Protein AF-A0A516GXJ5-F1 (afdb_monomer_lite)

Secondary structure (DSSP, 8-state):
----PPP---TT-HHHHHHHHHHHHHHHHTT---------------S--------HHHHHHHHHTT--HHHHHHHHTS-HHHHHHHHHH-HHHHHHHHHHHHHHHHHHHHHHHHHHHHHHHHHHHHTTTS-HHHHHHHHHHTTTHHHHHHHHHHHHHHHHHSPPPPPS--SSSSSS-------

Organism: NCBI:txid2594003

Radius of gyration: 33.9 Å; chains: 1; bounding box: 98×50×94 Å

Sequence (183 aa):
MENRHKPLLDENNPADAELIAARDAFNKAIGWQPPAQPVPQQAATGNRRHWKKVNWGRAAQLIAGGATVEATATTLGCEPERILRNLRRSAKFRHRIDREVERMKLSARLRFAALGEDTTRQLQRQAHTLDPRLLQWLGEKLNLNREFRATLGEQWAEAVRTPARPKPRQRLAQTGQNGTEQA

pLDDT: mean 72.2, std 18.38, range [37.56, 97.69]

Foldseek 3Di:
DDPPDDDPQDPPDPVSVVVVVVVVVVCVVVVHDDDPDPDQPPQDPDDPPPPPDFPLLQLLLCVLVPHDLVRSCSVRVHDSVVVVVCCVPPPPSVVSSVVSNVVVVVVVVVVLVVVLVVVVVVCVVCVVVDDPVVVVVVCVVSVVCVVCCVPVVVVVVVVVPDPDDDDPDPPPPPPPDDDDDDD

Structure (mmCIF, N/CA/C/O backbone):
data_AF-A0A516GXJ5-F1
#
_entry.id   AF-A0A516GXJ5-F1
#
loop_
_atom_site.group_PDB
_atom_site.id
_atom_site.type_symbol
_atom_site.label_atom_id
_atom_site.label_alt_id
_atom_site.label_comp_id
_atom_site.label_asym_id
_atom_site.label_entity_id
_atom_site.label_seq_id
_atom_site.pdbx_PDB_ins_code
_atom_site.Cartn_x
_atom_site.Cartn_y
_atom_site.Cartn_z
_atom_site.occupancy
_atom_site.B_iso_or_equiv
_atom_site.auth_seq_id
_atom_site.auth_comp_id
_atom_site.auth_asym_id
_atom_site.auth_atom_id
_atom_site.pdbx_PDB_model_num
ATOM 1 N N . MET A 1 1 ? -9.520 33.569 -13.493 1.00 39.28 1 MET A N 1
ATOM 2 C CA . MET A 1 1 ? -9.034 32.436 -12.677 1.00 39.28 1 MET A CA 1
ATOM 3 C C . MET A 1 1 ? -7.522 32.552 -12.603 1.00 39.28 1 MET A C 1
ATOM 5 O O . MET A 1 1 ? -6.834 32.129 -13.518 1.00 39.28 1 MET A O 1
ATOM 9 N N . GLU A 1 2 ? -7.029 33.254 -11.586 1.00 37.56 2 GLU A N 1
ATOM 10 C CA . GLU A 1 2 ? -5.604 33.546 -11.400 1.00 37.56 2 GLU A CA 1
ATOM 11 C C . GLU A 1 2 ? -4.907 32.364 -10.725 1.00 37.56 2 GLU A C 1
ATOM 13 O O . GLU A 1 2 ? -5.214 32.003 -9.586 1.00 37.56 2 GLU A O 1
ATOM 18 N N . ASN A 1 3 ? -3.973 31.751 -11.449 1.00 44.12 3 ASN A N 1
ATOM 19 C CA . ASN A 1 3 ? -3.071 30.739 -10.922 1.00 44.12 3 ASN A CA 1
ATOM 20 C C . ASN A 1 3 ? -2.115 31.398 -9.921 1.00 44.12 3 ASN A C 1
ATOM 22 O O . ASN A 1 3 ? -1.150 32.053 -10.308 1.00 44.12 3 ASN A O 1
ATOM 26 N N . ARG A 1 4 ? -2.367 31.210 -8.621 1.00 41.44 4 ARG A N 1
ATOM 27 C CA . ARG A 1 4 ? -1.394 31.540 -7.574 1.00 41.44 4 ARG A CA 1
ATOM 28 C C . ARG A 1 4 ? -0.222 30.564 -7.672 1.00 41.44 4 ARG A C 1
ATOM 30 O O . ARG A 1 4 ? -0.272 29.466 -7.117 1.00 41.44 4 ARG A O 1
ATOM 37 N N . HIS A 1 5 ? 0.823 30.963 -8.393 1.00 47.22 5 HIS A N 1
ATOM 38 C CA . HIS A 1 5 ? 2.138 30.341 -8.302 1.00 47.22 5 HIS A CA 1
ATOM 39 C C . HIS A 1 5 ? 2.574 30.348 -6.831 1.00 47.22 5 HIS A C 1
ATOM 41 O O . HIS A 1 5 ? 2.711 31.406 -6.221 1.00 47.22 5 HIS A O 1
ATOM 47 N N . LYS A 1 6 ? 2.761 29.163 -6.240 1.00 54.00 6 LYS A N 1
ATOM 48 C CA . LYS A 1 6 ? 3.497 29.046 -4.977 1.00 54.00 6 LYS A CA 1
ATOM 49 C C . LYS A 1 6 ? 4.926 29.539 -5.238 1.00 54.00 6 LYS A C 1
ATOM 51 O O . LYS A 1 6 ? 5.522 29.047 -6.199 1.00 54.00 6 LYS A O 1
ATOM 56 N N . PRO A 1 7 ? 5.470 30.470 -4.438 1.00 52.88 7 PRO A N 1
ATOM 57 C CA . PRO A 1 7 ? 6.862 30.864 -4.578 1.00 52.88 7 PRO A CA 1
ATOM 58 C C . PRO A 1 7 ? 7.738 29.640 -4.301 1.00 52.88 7 PRO A C 1
ATOM 60 O O . PRO A 1 7 ? 7.630 28.998 -3.253 1.00 52.88 7 PRO A O 1
ATOM 63 N N . LEU A 1 8 ? 8.537 29.269 -5.299 1.00 57.91 8 LEU A N 1
ATOM 64 C CA . LEU A 1 8 ? 9.616 28.306 -5.153 1.00 57.91 8 LEU A CA 1
ATOM 65 C C . LEU A 1 8 ? 10.685 29.024 -4.327 1.00 57.91 8 LEU A C 1
ATOM 67 O O . LEU A 1 8 ? 11.266 29.986 -4.817 1.00 57.91 8 LEU A O 1
ATOM 71 N N . LEU A 1 9 ? 10.838 28.626 -3.064 1.00 54.78 9 LEU A N 1
ATOM 72 C CA . LEU A 1 9 ? 11.815 29.215 -2.148 1.00 54.78 9 LEU A CA 1
ATOM 73 C C . LEU A 1 9 ? 13.205 29.096 -2.784 1.00 54.78 9 LEU A C 1
ATOM 75 O O . LEU A 1 9 ? 13.643 27.984 -3.085 1.00 54.78 9 LEU A O 1
ATOM 79 N N . ASP A 1 10 ? 13.845 30.234 -3.032 1.00 56.56 10 ASP A N 1
ATOM 80 C CA . ASP A 1 10 ? 15.200 30.301 -3.573 1.00 56.56 10 ASP A CA 1
ATOM 81 C C . ASP A 1 10 ? 16.171 30.275 -2.392 1.00 56.56 10 ASP A C 1
ATOM 83 O O . ASP A 1 10 ? 16.115 31.127 -1.506 1.00 56.56 10 ASP A O 1
ATOM 87 N N . GLU A 1 11 ? 17.063 29.287 -2.364 1.00 56.00 11 GLU A N 1
ATOM 88 C CA . GLU A 1 11 ? 18.032 29.094 -1.279 1.00 56.00 11 GLU A CA 1
ATOM 89 C C . GLU A 1 11 ? 19.027 30.265 -1.151 1.00 56.00 11 GLU A C 1
ATOM 91 O O . GLU A 1 11 ? 19.718 30.376 -0.139 1.00 56.00 11 GLU A O 1
ATOM 96 N N . ASN A 1 12 ? 19.078 31.167 -2.139 1.00 58.81 12 ASN A N 1
ATOM 97 C CA . ASN A 1 12 ? 19.948 32.345 -2.137 1.00 58.81 12 ASN A CA 1
ATOM 98 C C . ASN A 1 12 ? 19.272 33.626 -1.612 1.00 58.81 12 ASN A C 1
ATOM 100 O O . ASN A 1 12 ? 19.923 34.669 -1.531 1.00 58.81 12 ASN A O 1
ATOM 104 N N . ASN A 1 13 ? 17.983 33.579 -1.260 1.00 67.69 13 ASN A N 1
ATOM 105 C CA . ASN A 1 13 ? 17.242 34.731 -0.751 1.00 67.69 13 ASN A CA 1
ATOM 106 C C . ASN A 1 13 ? 17.276 34.772 0.794 1.00 67.69 13 ASN A C 1
ATOM 108 O O . ASN A 1 13 ? 16.789 33.842 1.444 1.00 67.69 13 ASN A O 1
ATOM 112 N N . PRO A 1 14 ? 17.793 35.845 1.427 1.00 65.12 14 PRO A N 1
ATOM 113 C CA . PRO A 1 14 ? 17.957 35.905 2.884 1.00 65.12 14 PRO A CA 1
ATOM 114 C C . PRO A 1 14 ? 16.638 35.826 3.671 1.00 65.12 14 PRO A C 1
ATOM 116 O O . PRO A 1 14 ? 16.638 35.338 4.798 1.00 65.12 14 PRO A O 1
ATOM 119 N N . ALA A 1 15 ? 15.508 36.242 3.086 1.00 64.69 15 ALA A N 1
ATOM 120 C CA . ALA A 1 15 ? 14.191 36.119 3.720 1.00 64.69 15 ALA A CA 1
ATOM 121 C C . ALA A 1 15 ? 13.673 34.664 3.756 1.00 64.69 15 ALA A C 1
ATOM 123 O O . ALA A 1 15 ? 12.966 34.273 4.685 1.00 64.69 15 ALA A O 1
ATOM 124 N N . ASP A 1 16 ? 14.061 33.843 2.775 1.00 60.25 16 ASP A N 1
ATOM 125 C CA . ASP A 1 16 ? 13.687 32.427 2.712 1.00 60.25 16 ASP A CA 1
ATOM 126 C C . ASP A 1 16 ? 14.573 31.578 3.640 1.00 60.25 16 ASP A C 1
ATOM 128 O O . ASP A 1 16 ? 14.120 30.567 4.180 1.00 60.25 16 ASP A O 1
ATOM 132 N N . ALA A 1 17 ? 15.801 32.031 3.918 1.00 68.06 17 ALA A N 1
ATOM 133 C CA . ALA A 1 17 ? 16.721 31.388 4.855 1.00 68.06 17 ALA A CA 1
ATOM 134 C C . ALA A 1 17 ? 16.184 31.365 6.298 1.00 68.06 17 ALA A C 1
ATOM 136 O O . ALA A 1 17 ? 16.292 30.340 6.976 1.00 68.06 17 ALA A O 1
ATOM 137 N N . GLU A 1 18 ? 15.547 32.446 6.761 1.00 73.62 18 GLU A N 1
ATOM 138 C CA . GLU A 1 18 ? 14.910 32.482 8.087 1.00 73.62 18 GLU A CA 1
ATOM 139 C C . GLU A 1 18 ? 13.706 31.535 8.173 1.00 73.62 18 GLU A C 1
ATOM 141 O O . GLU A 1 18 ? 13.529 30.835 9.173 1.00 73.62 18 GLU A O 1
ATOM 146 N N . LEU A 1 19 ? 12.907 31.445 7.106 1.00 72.31 19 LEU A N 1
ATOM 147 C CA . LEU A 1 19 ? 11.768 30.526 7.027 1.00 72.31 19 LEU A CA 1
ATOM 148 C C . LEU A 1 19 ? 12.214 29.058 6.998 1.00 72.31 19 LEU A C 1
ATOM 150 O O . LEU A 1 19 ? 11.592 28.208 7.641 1.00 72.31 19 LEU A O 1
ATOM 154 N N . ILE A 1 20 ? 13.306 28.754 6.292 1.00 73.62 20 ILE A N 1
ATOM 155 C CA . ILE A 1 20 ? 13.923 27.423 6.270 1.00 73.62 20 ILE A CA 1
ATOM 156 C C . ILE A 1 20 ? 14.481 27.080 7.658 1.00 73.62 20 ILE A C 1
ATOM 158 O O . ILE A 1 20 ? 14.190 26.003 8.178 1.00 73.62 20 ILE A O 1
ATOM 162 N N . ALA A 1 21 ? 15.183 28.011 8.310 1.00 78.56 21 ALA A N 1
ATOM 163 C CA . ALA A 1 21 ? 15.716 27.815 9.656 1.00 78.56 21 ALA A CA 1
ATOM 164 C C . ALA A 1 21 ? 14.607 27.600 10.702 1.00 78.56 21 ALA A C 1
ATOM 166 O O . ALA A 1 21 ? 14.714 26.703 11.541 1.00 78.56 21 ALA A O 1
ATOM 167 N N . ALA A 1 22 ? 13.511 28.364 10.632 1.00 74.88 22 ALA A N 1
ATOM 168 C CA . ALA A 1 22 ? 12.355 28.205 11.513 1.00 74.88 22 ALA A CA 1
ATOM 169 C C . ALA A 1 22 ? 11.659 26.848 11.311 1.00 74.88 22 ALA A C 1
ATOM 171 O O . ALA A 1 22 ? 11.312 26.170 12.283 1.00 74.88 22 ALA A O 1
ATOM 172 N N . ARG A 1 23 ? 11.507 26.413 10.053 1.00 75.75 23 ARG A N 1
ATOM 173 C CA . ARG A 1 23 ? 10.982 25.085 9.707 1.00 75.75 23 ARG A CA 1
ATOM 174 C C . ARG A 1 23 ? 11.867 23.975 10.270 1.00 75.75 23 ARG A C 1
ATOM 176 O O . ARG A 1 23 ? 11.357 23.011 10.838 1.00 75.75 23 ARG A O 1
ATOM 183 N N . ASP A 1 24 ? 13.179 24.105 10.133 1.00 78.75 24 ASP A N 1
ATOM 184 C CA . ASP A 1 24 ? 14.126 23.078 10.557 1.00 78.75 24 ASP A CA 1
ATOM 185 C C . ASP A 1 24 ? 14.246 23.014 12.092 1.00 78.75 24 ASP A C 1
ATOM 187 O O . ASP A 1 24 ? 14.321 21.922 12.662 1.00 78.75 24 ASP A O 1
ATOM 191 N N . ALA A 1 25 ? 14.149 24.155 12.784 1.00 79.50 25 ALA A N 1
ATOM 192 C CA . ALA A 1 25 ? 14.045 24.218 14.242 1.00 79.50 25 ALA A CA 1
ATOM 193 C C . ALA A 1 25 ? 12.759 23.552 14.758 1.00 79.50 25 ALA A C 1
ATOM 195 O O . ALA A 1 25 ? 12.808 22.764 15.707 1.00 79.50 25 ALA A O 1
ATOM 196 N N . PHE A 1 26 ? 11.622 23.811 14.104 1.00 75.44 26 PHE A N 1
ATOM 197 C CA . PHE A 1 26 ? 10.350 23.161 14.418 1.00 75.44 26 PHE A CA 1
ATOM 198 C C . PHE A 1 26 ? 10.431 21.643 14.215 1.00 75.44 26 PHE A C 1
ATOM 200 O O . PHE A 1 26 ? 10.099 20.888 15.127 1.00 75.44 26 PHE A O 1
ATOM 207 N N . ASN A 1 27 ? 10.957 21.192 13.072 1.00 79.69 27 ASN A N 1
ATOM 208 C CA . ASN A 1 27 ? 11.157 19.772 12.764 1.00 79.69 27 ASN A CA 1
ATOM 209 C C . ASN A 1 27 ? 12.038 19.071 13.811 1.00 79.69 27 ASN A C 1
ATOM 211 O O . ASN A 1 27 ? 11.722 17.965 14.254 1.00 79.69 27 ASN A O 1
ATOM 215 N N . LYS A 1 28 ? 13.107 19.741 14.261 1.00 79.69 28 LYS A N 1
ATOM 216 C CA . LYS A 1 28 ? 13.990 19.247 15.323 1.00 79.69 28 LYS A CA 1
ATOM 217 C C . LYS A 1 28 ? 13.272 19.135 16.672 1.00 79.69 28 LYS A C 1
ATOM 219 O O . LYS A 1 28 ? 13.476 18.146 17.371 1.00 79.69 28 LYS A O 1
ATOM 224 N N . ALA A 1 29 ? 12.424 20.101 17.027 1.00 74.88 29 ALA A N 1
ATOM 225 C CA . ALA A 1 29 ? 11.680 20.097 18.289 1.00 74.88 29 ALA A CA 1
ATOM 226 C C . ALA A 1 29 ? 10.668 18.942 18.385 1.00 74.88 29 ALA A C 1
ATOM 228 O O . ALA A 1 29 ? 10.470 18.386 19.462 1.00 74.88 29 ALA A O 1
ATOM 229 N N . ILE A 1 30 ? 10.063 18.549 17.261 1.00 78.75 30 ILE A N 1
ATOM 230 C CA . ILE A 1 30 ? 9.087 17.449 17.207 1.00 78.75 30 ILE A CA 1
ATOM 231 C C . ILE A 1 30 ? 9.718 16.083 16.886 1.00 78.75 30 ILE A C 1
ATOM 233 O O . ILE A 1 30 ? 8.996 15.106 16.697 1.00 78.75 30 ILE A O 1
ATOM 237 N N . GLY A 1 31 ? 11.052 16.001 16.790 1.00 78.38 31 GLY A N 1
ATOM 238 C CA . GLY A 1 31 ? 11.764 14.766 16.440 1.00 78.38 31 GLY A CA 1
ATOM 239 C C . GLY A 1 31 ? 11.433 14.235 15.039 1.00 78.38 31 GLY A C 1
ATOM 240 O O . GLY A 1 31 ? 11.623 13.051 14.763 1.00 78.38 31 GLY A O 1
ATOM 241 N N . TRP A 1 32 ? 10.912 15.090 14.156 1.00 72.50 32 TRP A N 1
ATOM 242 C CA . TRP A 1 32 ? 10.539 14.711 12.802 1.00 72.50 32 TRP A CA 1
ATOM 243 C C . TRP A 1 32 ? 11.763 14.809 11.899 1.00 72.50 32 TRP A C 1
ATOM 245 O O . TRP A 1 32 ? 12.323 15.885 11.688 1.00 72.50 32 TRP A O 1
ATOM 255 N N . GLN A 1 33 ? 12.173 13.669 11.352 1.00 72.94 33 GLN A N 1
ATOM 256 C CA . GLN A 1 33 ? 13.203 13.603 10.327 1.00 72.94 33 GLN A CA 1
ATOM 257 C C . GLN A 1 33 ? 12.519 13.352 8.979 1.00 72.94 33 GLN A C 1
ATOM 259 O O . GLN A 1 33 ? 11.746 12.392 8.870 1.00 72.94 33 GLN A O 1
ATOM 264 N N . PRO A 1 34 ? 12.764 14.187 7.951 1.00 68.38 34 PRO A N 1
ATOM 265 C CA . PRO A 1 34 ? 12.236 13.915 6.627 1.00 68.38 34 PRO A CA 1
ATOM 266 C C . PRO A 1 34 ? 12.761 12.550 6.159 1.00 68.38 34 PRO A C 1
ATOM 268 O O . PRO A 1 34 ? 13.934 12.235 6.389 1.00 68.38 34 PRO A O 1
ATOM 271 N N . PRO A 1 35 ? 11.923 11.718 5.515 1.00 66.44 35 PRO A N 1
ATOM 272 C CA . PRO A 1 35 ? 12.397 10.471 4.936 1.00 66.44 35 PRO A CA 1
ATOM 273 C C . PRO A 1 35 ? 13.540 10.803 3.978 1.00 66.44 35 PRO A C 1
ATOM 275 O O . PRO A 1 35 ? 13.400 11.705 3.150 1.00 66.44 35 PRO A O 1
ATOM 278 N N . ALA A 1 36 ? 14.670 10.105 4.118 1.00 61.69 36 ALA A N 1
ATOM 279 C CA . ALA A 1 36 ? 15.823 10.299 3.251 1.00 61.69 36 ALA A CA 1
ATOM 280 C C . ALA A 1 36 ? 15.353 10.259 1.791 1.00 61.69 36 ALA A C 1
ATOM 282 O O . ALA A 1 36 ? 14.855 9.232 1.320 1.00 61.69 36 ALA A O 1
ATOM 283 N N . GLN A 1 37 ? 15.463 11.396 1.098 1.00 56.72 37 GLN A N 1
ATOM 284 C CA . GLN A 1 37 ? 15.237 11.457 -0.340 1.00 56.72 37 GLN A CA 1
ATOM 285 C C . GLN A 1 37 ? 16.172 10.413 -0.964 1.00 56.72 37 GLN A C 1
ATOM 287 O O . GLN A 1 37 ? 17.361 10.406 -0.625 1.00 56.72 37 GLN A O 1
ATOM 292 N N . PRO A 1 38 ? 15.682 9.490 -1.810 1.00 55.06 38 PRO A N 1
ATOM 293 C CA . PRO A 1 38 ? 16.561 8.537 -2.462 1.00 55.06 38 PRO A CA 1
ATOM 294 C C . PRO A 1 38 ? 17.537 9.336 -3.323 1.00 55.06 38 PRO A C 1
ATOM 296 O O . PRO A 1 38 ? 17.154 9.898 -4.347 1.00 55.06 38 PRO A O 1
ATOM 299 N 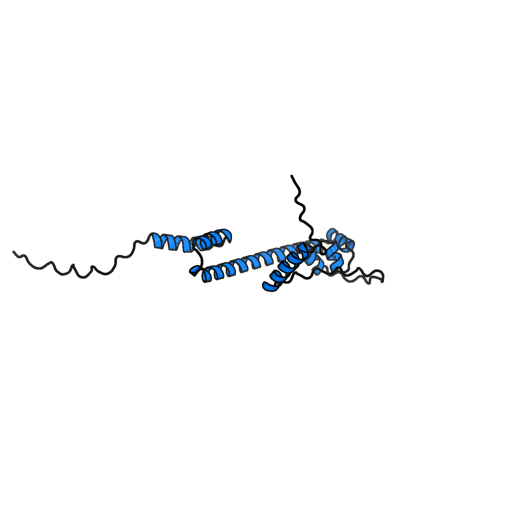N . VAL A 1 39 ? 18.793 9.421 -2.879 1.00 62.72 39 VAL A N 1
ATOM 300 C CA . VAL A 1 39 ? 19.875 10.025 -3.658 1.00 62.72 39 VAL A CA 1
ATOM 301 C C . VAL A 1 39 ? 19.882 9.304 -5.007 1.00 62.72 39 VAL A C 1
ATOM 303 O O . VAL A 1 39 ? 19.971 8.069 -5.010 1.00 62.72 39 VAL A O 1
ATOM 306 N N . PRO A 1 40 ? 19.742 10.005 -6.146 1.00 51.44 40 PRO A N 1
ATOM 307 C CA . PRO A 1 40 ? 19.809 9.356 -7.442 1.00 51.44 40 PRO A CA 1
ATOM 308 C C . PRO A 1 40 ? 21.212 8.766 -7.593 1.00 51.44 40 PRO A C 1
ATOM 310 O O . PRO A 1 40 ? 22.186 9.479 -7.828 1.00 51.44 40 PRO A O 1
ATOM 313 N N . GLN A 1 41 ? 21.331 7.451 -7.398 1.00 57.44 41 GLN A N 1
ATOM 314 C CA . GLN A 1 41 ? 22.558 6.723 -7.686 1.00 57.44 41 GLN A CA 1
ATOM 315 C C . GLN A 1 41 ? 22.848 6.917 -9.172 1.00 57.44 41 GLN A C 1
ATOM 317 O O . GLN A 1 41 ? 22.077 6.469 -10.022 1.00 57.44 41 GLN A O 1
ATOM 322 N N . GLN A 1 42 ? 23.933 7.637 -9.466 1.00 48.41 42 GLN A N 1
ATOM 323 C CA . GLN A 1 42 ? 24.404 7.874 -10.824 1.00 48.41 42 GLN A CA 1
ATOM 324 C C . GLN A 1 42 ? 24.452 6.543 -11.577 1.00 48.41 42 GLN A C 1
ATOM 326 O O . GLN A 1 42 ? 25.045 5.563 -11.116 1.00 48.41 42 GLN A O 1
ATOM 331 N N . ALA A 1 43 ? 23.774 6.498 -12.723 1.00 47.41 43 ALA A N 1
ATOM 332 C CA . ALA A 1 43 ? 23.738 5.321 -13.570 1.00 47.41 43 ALA A CA 1
ATOM 333 C C . ALA A 1 43 ? 25.165 5.001 -14.029 1.00 47.41 43 ALA A C 1
ATOM 335 O O . ALA A 1 43 ? 25.750 5.749 -14.807 1.00 47.41 43 ALA A O 1
ATOM 336 N N . ALA A 1 44 ? 25.720 3.891 -13.537 1.00 49.28 44 ALA A N 1
ATOM 337 C CA . ALA A 1 44 ? 27.024 3.400 -13.956 1.00 49.28 44 ALA A CA 1
ATOM 338 C C . ALA A 1 44 ? 27.019 3.160 -15.476 1.00 49.28 44 ALA A C 1
ATOM 340 O O . ALA A 1 44 ? 26.409 2.211 -15.985 1.00 49.28 44 ALA A O 1
ATOM 341 N N . THR A 1 45 ? 27.680 4.056 -16.201 1.00 50.69 45 THR A N 1
ATOM 342 C CA . THR A 1 45 ? 27.980 3.933 -17.619 1.00 50.69 45 THR A CA 1
ATOM 343 C C . THR A 1 45 ? 29.111 2.924 -17.793 1.00 50.69 45 THR A C 1
ATOM 345 O O . THR A 1 45 ? 30.187 3.057 -17.227 1.00 50.69 45 THR A O 1
ATOM 348 N N . GLY A 1 46 ? 28.847 1.885 -18.587 1.00 53.66 46 GLY A N 1
ATOM 349 C CA . GLY A 1 46 ? 29.886 1.032 -19.159 1.00 53.66 46 GLY A CA 1
ATOM 350 C C . GLY A 1 46 ? 30.502 -0.011 -18.226 1.00 53.66 46 GLY A C 1
ATOM 351 O O . GLY A 1 46 ? 31.640 0.125 -17.807 1.00 53.66 46 GLY A O 1
ATOM 352 N N . ASN A 1 47 ? 29.822 -1.139 -18.022 1.00 45.41 47 ASN A N 1
ATOM 353 C CA . ASN A 1 47 ? 30.503 -2.436 -18.066 1.00 45.41 47 ASN A CA 1
ATOM 354 C C . ASN A 1 47 ? 29.479 -3.551 -18.301 1.00 45.41 47 ASN A C 1
ATOM 356 O O . ASN A 1 47 ? 28.327 -3.423 -17.880 1.00 45.41 47 ASN A O 1
ATOM 360 N N . ARG A 1 48 ? 29.874 -4.610 -19.017 1.00 49.81 48 ARG A N 1
ATOM 361 C CA . ARG A 1 48 ? 29.015 -5.722 -19.464 1.00 49.81 48 ARG A CA 1
ATOM 362 C C . ARG A 1 48 ? 28.052 -6.140 -18.352 1.00 49.81 48 ARG A C 1
ATOM 364 O O . ARG A 1 48 ? 28.456 -6.737 -17.356 1.00 49.81 48 ARG A O 1
ATOM 371 N N . ARG A 1 49 ? 26.769 -5.798 -18.521 1.00 55.72 49 ARG A N 1
ATOM 372 C CA . ARG A 1 49 ? 25.704 -6.129 -17.573 1.00 55.72 49 ARG A CA 1
ATOM 373 C C . ARG A 1 49 ? 25.561 -7.650 -17.552 1.00 55.72 49 ARG A C 1
ATOM 375 O O . ARG A 1 49 ? 24.765 -8.195 -18.309 1.00 55.72 49 ARG A O 1
ATOM 382 N N . HIS A 1 50 ? 26.274 -8.340 -16.661 1.00 52.16 50 HIS A N 1
ATOM 383 C CA . HIS A 1 50 ? 25.741 -9.577 -16.099 1.00 52.16 50 HIS A CA 1
ATOM 384 C C . HIS A 1 50 ? 24.325 -9.223 -15.663 1.00 52.16 50 HIS A C 1
ATOM 386 O O . HIS A 1 50 ? 24.157 -8.368 -14.790 1.0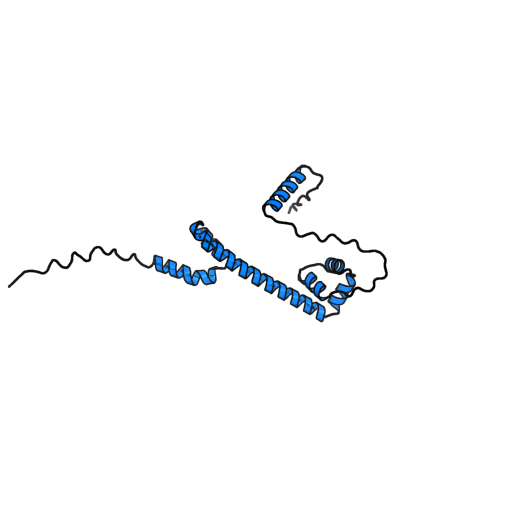0 52.16 50 HIS A O 1
ATOM 392 N N . TRP A 1 51 ? 23.314 -9.748 -16.360 1.00 56.78 51 TRP A N 1
ATOM 393 C CA . TRP A 1 51 ? 21.929 -9.375 -16.120 1.00 56.78 51 TRP A CA 1
ATOM 394 C C . TRP A 1 51 ? 21.597 -9.703 -14.669 1.00 56.78 51 TRP A C 1
ATOM 396 O O . TRP A 1 51 ? 21.250 -10.841 -14.352 1.00 56.78 51 TRP A O 1
ATOM 406 N N . LYS A 1 52 ? 21.702 -8.709 -13.776 1.00 68.94 52 LYS A N 1
ATOM 407 C CA . LYS A 1 52 ? 21.296 -8.870 -12.385 1.00 68.94 52 LYS A CA 1
ATOM 408 C C . LYS A 1 52 ? 19.863 -9.386 -12.409 1.00 68.94 52 LYS A C 1
ATOM 410 O O . LYS A 1 52 ? 19.000 -8.891 -13.154 1.00 68.94 52 LYS A O 1
ATOM 415 N N . LYS A 1 53 ? 19.640 -10.466 -11.663 1.00 84.31 53 LYS A N 1
ATOM 416 C CA . LYS A 1 53 ? 18.327 -11.086 -11.534 1.00 84.31 53 LYS A CA 1
ATOM 417 C C . LYS A 1 53 ? 17.415 -10.052 -10.883 1.00 84.31 53 LYS A C 1
ATOM 419 O O . LYS A 1 53 ? 17.618 -9.684 -9.731 1.00 84.31 53 LYS A O 1
ATOM 424 N N . VAL A 1 54 ? 16.438 -9.557 -11.637 1.00 90.06 54 VAL A N 1
ATOM 425 C CA . VAL A 1 54 ? 15.493 -8.558 -11.130 1.00 90.06 54 VAL A CA 1
ATOM 426 C C . VAL A 1 54 ? 14.645 -9.207 -10.044 1.00 90.06 54 VAL A C 1
ATOM 428 O O . VAL A 1 54 ? 14.024 -10.251 -10.269 1.00 90.06 54 VAL A O 1
ATOM 431 N N . ASN A 1 55 ? 14.602 -8.588 -8.865 1.00 94.00 55 ASN A N 1
ATOM 432 C CA . ASN A 1 55 ? 13.704 -9.017 -7.804 1.00 94.00 55 ASN A CA 1
ATOM 433 C C . ASN A 1 55 ? 12.279 -8.531 -8.108 1.00 94.00 55 ASN A C 1
ATOM 435 O O . ASN A 1 55 ? 11.854 -7.456 -7.689 1.00 94.00 55 ASN A O 1
ATOM 439 N N . TRP A 1 56 ? 11.521 -9.358 -8.826 1.00 94.25 56 TRP A N 1
ATOM 440 C CA . TRP A 1 56 ? 10.129 -9.072 -9.183 1.00 94.25 56 TRP A CA 1
ATOM 441 C C . TRP A 1 56 ? 9.175 -9.014 -7.983 1.00 94.25 56 TRP A C 1
ATOM 443 O O . TRP A 1 56 ? 8.057 -8.533 -8.123 1.00 94.25 56 TRP A O 1
ATOM 453 N N . GLY A 1 57 ? 9.565 -9.528 -6.812 1.00 94.94 57 GLY A N 1
ATOM 454 C CA . GLY A 1 57 ? 8.807 -9.316 -5.577 1.00 94.94 57 GLY A CA 1
ATOM 455 C C . GLY A 1 57 ? 8.911 -7.862 -5.127 1.00 94.94 57 GLY A C 1
ATOM 456 O O . GLY A 1 57 ? 7.900 -7.193 -4.933 1.00 94.94 57 GLY A O 1
ATOM 457 N N . ARG A 1 58 ? 10.143 -7.348 -5.070 1.00 96.44 58 ARG A N 1
ATOM 458 C CA . ARG A 1 58 ? 10.408 -5.954 -4.709 1.00 96.44 58 ARG A CA 1
ATOM 459 C C . ARG A 1 58 ? 9.851 -4.964 -5.734 1.00 96.44 58 ARG A C 1
ATOM 461 O O . ARG A 1 58 ? 9.287 -3.953 -5.338 1.00 96.44 58 ARG A O 1
ATOM 468 N N . ALA A 1 59 ? 9.942 -5.280 -7.026 1.00 96.50 59 ALA A N 1
ATOM 469 C CA . ALA A 1 59 ? 9.336 -4.468 -8.084 1.00 96.50 59 ALA A CA 1
ATOM 470 C C . ALA A 1 59 ? 7.823 -4.289 -7.880 1.00 96.50 59 ALA A C 1
ATOM 472 O O . ALA A 1 59 ? 7.316 -3.177 -7.964 1.00 96.50 59 ALA A O 1
ATOM 473 N N . ALA A 1 60 ? 7.113 -5.380 -7.564 1.00 96.94 60 ALA A N 1
ATOM 474 C CA . ALA A 1 60 ? 5.673 -5.332 -7.333 1.00 96.94 60 ALA A CA 1
ATOM 475 C C . ALA A 1 60 ? 5.315 -4.489 -6.101 1.00 96.94 60 ALA A C 1
ATOM 477 O O . ALA A 1 60 ? 4.365 -3.720 -6.160 1.00 96.94 60 ALA A O 1
ATOM 478 N N . GLN A 1 61 ? 6.100 -4.585 -5.022 1.00 96.81 61 GLN A N 1
ATOM 479 C CA . GLN A 1 61 ? 5.922 -3.756 -3.824 1.00 96.81 61 GLN A CA 1
ATOM 480 C C . GLN A 1 61 ? 6.065 -2.261 -4.121 1.00 96.81 61 GLN A C 1
ATOM 482 O O . GLN A 1 61 ? 5.261 -1.469 -3.644 1.00 96.81 61 GLN A O 1
ATOM 487 N N . LEU A 1 62 ? 7.088 -1.875 -4.890 1.00 96.44 62 LEU A N 1
ATOM 488 C CA . LEU A 1 62 ? 7.340 -0.474 -5.235 1.00 96.44 62 LEU A CA 1
ATOM 489 C C . LEU A 1 62 ? 6.207 0.094 -6.096 1.00 96.44 62 LEU A C 1
ATOM 491 O O . LEU A 1 62 ? 5.676 1.155 -5.783 1.00 96.44 62 LEU A O 1
ATOM 495 N N . ILE A 1 63 ? 5.784 -0.653 -7.119 1.00 96.12 63 ILE A N 1
ATOM 496 C CA . ILE A 1 63 ? 4.688 -0.244 -8.006 1.00 96.12 63 ILE A CA 1
ATOM 497 C C . ILE A 1 63 ? 3.356 -0.187 -7.245 1.00 96.12 63 ILE A C 1
ATOM 499 O O . ILE A 1 63 ? 2.621 0.786 -7.377 1.00 96.12 63 ILE A O 1
ATOM 503 N N . ALA A 1 64 ? 3.055 -1.181 -6.403 1.00 96.19 64 ALA A N 1
ATOM 504 C CA . ALA A 1 64 ? 1.855 -1.175 -5.560 1.00 96.19 64 ALA A CA 1
ATOM 505 C C . ALA A 1 64 ? 1.834 0.004 -4.572 1.00 96.19 64 ALA A C 1
ATOM 507 O O . ALA A 1 64 ? 0.765 0.513 -4.246 1.00 96.19 64 ALA A O 1
ATOM 508 N N . GLY A 1 65 ? 3.011 0.457 -4.129 1.00 93.25 65 GLY A N 1
ATOM 509 C CA . GLY A 1 65 ? 3.185 1.652 -3.304 1.00 93.25 65 GLY A CA 1
ATOM 510 C C . GLY A 1 65 ? 3.106 2.978 -4.070 1.00 93.25 65 GLY A C 1
ATOM 511 O O . GLY A 1 65 ? 3.275 4.025 -3.453 1.00 93.25 65 GLY A O 1
ATOM 512 N N . GLY A 1 66 ? 2.868 2.954 -5.386 1.00 95.00 66 GLY A N 1
ATOM 513 C CA . GLY A 1 66 ? 2.717 4.149 -6.221 1.00 95.00 66 GLY A CA 1
ATOM 514 C C . GLY A 1 66 ? 4.007 4.662 -6.867 1.00 95.00 66 GLY A C 1
ATOM 515 O O . GLY A 1 66 ? 4.001 5.753 -7.432 1.00 95.00 66 GLY A O 1
ATOM 516 N N . ALA A 1 67 ? 5.113 3.912 -6.811 1.00 94.38 67 ALA A N 1
ATOM 517 C CA . ALA A 1 67 ? 6.332 4.298 -7.519 1.00 94.38 67 ALA A CA 1
ATOM 518 C C . ALA A 1 67 ? 6.147 4.196 -9.042 1.00 94.38 67 ALA A C 1
ATOM 520 O O . ALA A 1 67 ? 5.533 3.252 -9.547 1.00 94.38 67 ALA A O 1
ATOM 521 N N . THR A 1 68 ? 6.7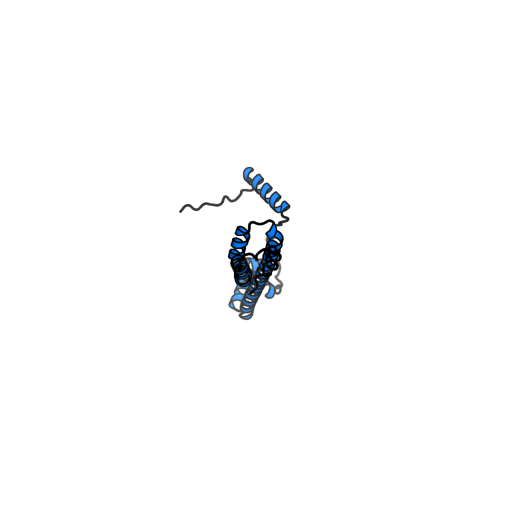42 5.133 -9.784 1.00 96.62 68 THR A N 1
ATOM 522 C CA . THR A 1 68 ? 6.768 5.072 -11.250 1.00 96.62 68 THR A CA 1
ATOM 523 C C . THR A 1 68 ? 7.655 3.927 -11.742 1.00 96.62 68 THR A C 1
ATOM 525 O O . THR A 1 68 ? 8.469 3.359 -10.998 1.00 96.62 68 THR A O 1
ATOM 528 N N . VAL A 1 69 ? 7.506 3.562 -13.017 1.00 94.25 69 VAL A N 1
ATOM 529 C CA . VAL A 1 69 ? 8.295 2.481 -13.619 1.00 94.25 69 VAL A CA 1
ATOM 530 C C . VAL A 1 69 ? 9.774 2.858 -13.668 1.00 94.25 69 VAL A C 1
ATOM 532 O O . VAL A 1 69 ? 10.622 2.022 -13.370 1.00 94.25 69 VAL A O 1
ATOM 535 N N . GLU A 1 70 ? 10.078 4.122 -13.948 1.00 94.31 70 GLU A N 1
ATOM 536 C CA . GLU A 1 70 ? 11.423 4.690 -13.993 1.00 94.31 70 GLU A CA 1
ATOM 537 C C . GLU A 1 70 ? 12.070 4.656 -12.604 1.00 94.31 70 GLU A C 1
ATOM 539 O O . GLU A 1 70 ? 13.176 4.142 -12.450 1.00 94.31 70 GLU A O 1
ATOM 544 N N . ALA A 1 71 ? 11.358 5.101 -11.563 1.00 93.56 71 ALA A N 1
ATOM 545 C CA . ALA A 1 71 ? 11.849 5.053 -10.186 1.00 93.56 71 ALA A CA 1
ATOM 546 C C . ALA A 1 71 ? 12.087 3.608 -9.713 1.00 93.56 71 ALA A C 1
ATOM 548 O O . ALA A 1 71 ? 13.085 3.302 -9.051 1.00 93.56 71 ALA A O 1
ATOM 549 N N . THR A 1 72 ? 11.197 2.691 -10.097 1.00 95.19 72 THR A N 1
ATOM 550 C CA . THR A 1 72 ? 11.335 1.260 -9.801 1.00 95.19 72 THR A CA 1
ATOM 551 C C . THR A 1 72 ? 12.542 0.659 -10.528 1.00 95.19 72 THR A C 1
ATOM 553 O O . THR A 1 72 ? 13.299 -0.111 -9.937 1.00 95.19 72 THR A O 1
ATOM 556 N N . ALA A 1 73 ? 12.754 1.025 -11.793 1.00 92.88 73 ALA A N 1
ATOM 557 C CA . ALA A 1 73 ? 13.867 0.571 -12.619 1.00 92.88 73 ALA A CA 1
ATOM 558 C C . ALA A 1 73 ? 15.218 1.030 -12.059 1.00 92.88 73 ALA A C 1
ATOM 560 O O . ALA A 1 73 ? 16.105 0.194 -11.867 1.00 92.88 73 ALA A O 1
ATOM 561 N N . THR A 1 74 ? 15.321 2.311 -11.694 1.00 92.88 74 THR A N 1
ATOM 562 C CA . THR A 1 74 ? 16.485 2.902 -11.022 1.00 92.88 74 THR A CA 1
ATOM 563 C C . THR A 1 74 ? 16.791 2.177 -9.715 1.00 92.88 74 THR A C 1
ATOM 565 O O . THR A 1 74 ? 17.910 1.712 -9.515 1.00 92.88 74 THR A O 1
ATOM 568 N N . THR A 1 75 ? 15.778 1.966 -8.869 1.00 93.44 75 THR A N 1
ATOM 569 C CA . THR A 1 75 ? 15.932 1.273 -7.576 1.00 93.44 75 THR A CA 1
ATOM 570 C C . THR A 1 75 ? 16.416 -0.174 -7.731 1.00 93.44 75 THR A C 1
ATOM 572 O O . THR A 1 75 ? 17.153 -0.691 -6.894 1.00 93.44 75 THR A O 1
ATOM 575 N N . LEU A 1 76 ? 15.992 -0.863 -8.793 1.00 91.50 76 LEU A N 1
ATOM 576 C CA . LEU A 1 76 ? 16.359 -2.257 -9.060 1.00 91.50 76 LEU A CA 1
ATOM 577 C C . LEU A 1 76 ? 17.622 -2.399 -9.921 1.00 91.50 76 LEU A C 1
ATOM 579 O O . LEU A 1 76 ? 18.049 -3.528 -10.180 1.00 91.50 76 LEU A O 1
ATOM 583 N N . GLY A 1 77 ? 18.204 -1.289 -10.383 1.00 89.81 77 GLY A N 1
ATOM 584 C CA . GLY A 1 77 ? 19.344 -1.283 -11.298 1.00 89.81 77 GLY A CA 1
ATOM 585 C C . GLY A 1 77 ? 19.045 -2.000 -12.618 1.00 89.81 77 GLY A C 1
ATOM 586 O O . GLY A 1 77 ? 19.877 -2.763 -13.115 1.00 89.81 77 GLY A O 1
ATOM 587 N N . CYS A 1 78 ? 17.836 -1.826 -13.158 1.00 90.44 78 CYS A N 1
ATOM 588 C CA . CYS A 1 78 ? 17.409 -2.437 -14.414 1.00 90.44 78 CYS A CA 1
ATOM 589 C C . CYS A 1 78 ? 16.837 -1.400 -15.386 1.00 90.44 78 CYS A C 1
ATOM 591 O O . CYS A 1 78 ? 16.584 -0.262 -15.019 1.00 90.44 78 CYS A O 1
ATOM 593 N N . GLU A 1 79 ? 16.670 -1.794 -16.644 1.00 92.75 79 GLU A N 1
ATOM 594 C CA . GLU A 1 79 ? 16.094 -0.938 -17.681 1.00 92.75 79 GLU A CA 1
ATOM 595 C C . GLU A 1 79 ? 14.562 -0.808 -17.501 1.00 92.75 79 GLU A C 1
ATOM 597 O O . GLU A 1 79 ? 13.909 -1.837 -17.271 1.00 92.75 79 GLU A O 1
ATOM 602 N N . PRO A 1 80 ? 13.970 0.396 -17.636 1.00 93.19 80 PRO A N 1
ATOM 603 C CA . PRO A 1 80 ? 12.519 0.607 -17.534 1.00 93.19 80 PRO A CA 1
ATOM 604 C C . PRO A 1 80 ? 11.708 -0.295 -18.475 1.00 93.19 80 PRO A C 1
ATOM 606 O O . PRO A 1 80 ? 10.725 -0.923 -18.071 1.00 93.19 80 PRO A O 1
ATOM 609 N N . GLU A 1 81 ? 12.183 -0.474 -19.704 1.00 95.12 81 GLU A N 1
ATOM 610 C CA . GLU A 1 81 ? 11.590 -1.312 -20.746 1.00 95.12 81 GLU A CA 1
ATOM 611 C C . GLU A 1 81 ? 11.462 -2.769 -20.296 1.00 95.12 81 GLU A C 1
ATOM 613 O O . GLU A 1 81 ? 10.511 -3.466 -20.664 1.00 95.12 81 GLU A O 1
ATOM 618 N N . ARG A 1 82 ? 12.392 -3.249 -19.461 1.00 94.19 82 ARG A N 1
ATOM 619 C CA . ARG A 1 82 ? 12.346 -4.604 -18.903 1.00 94.19 82 ARG A CA 1
ATOM 620 C C . ARG A 1 82 ? 11.167 -4.767 -17.946 1.00 94.19 82 ARG A C 1
ATOM 622 O O . ARG A 1 82 ? 10.536 -5.827 -17.946 1.00 94.19 82 ARG A O 1
ATOM 629 N N . ILE A 1 83 ? 10.852 -3.738 -17.160 1.00 94.44 83 ILE A N 1
ATOM 630 C CA . ILE A 1 83 ? 9.681 -3.722 -16.275 1.00 94.44 83 ILE A CA 1
ATOM 631 C C . ILE A 1 83 ? 8.401 -3.609 -17.106 1.00 94.44 83 ILE A C 1
ATOM 633 O O . ILE A 1 83 ? 7.504 -4.434 -16.929 1.00 94.44 83 ILE A O 1
ATOM 637 N N . LEU A 1 84 ? 8.340 -2.677 -18.066 1.00 95.88 84 LEU A N 1
ATOM 638 C CA . LEU A 1 84 ? 7.185 -2.503 -18.962 1.00 95.88 84 LEU A CA 1
ATOM 639 C C . LEU A 1 84 ? 6.848 -3.786 -19.727 1.00 95.88 84 LEU A C 1
ATOM 641 O O . LEU A 1 84 ? 5.689 -4.199 -19.806 1.00 95.88 84 LEU A O 1
ATOM 645 N N . ARG A 1 85 ? 7.868 -4.466 -20.258 1.00 95.94 85 ARG A N 1
ATOM 646 C CA . ARG A 1 85 ? 7.701 -5.746 -20.952 1.00 95.94 85 ARG A CA 1
ATOM 647 C C . ARG A 1 85 ? 7.100 -6.800 -20.031 1.00 95.94 85 ARG A C 1
ATOM 649 O O . ARG A 1 85 ? 6.217 -7.541 -20.459 1.00 95.94 85 ARG A O 1
ATOM 656 N N . ASN A 1 86 ? 7.560 -6.871 -18.784 1.00 95.38 86 ASN A N 1
ATOM 657 C CA . ASN A 1 86 ? 7.051 -7.844 -17.827 1.00 95.38 86 ASN A CA 1
ATOM 658 C C . ASN A 1 86 ? 5.617 -7.517 -17.380 1.00 95.38 86 ASN A C 1
ATOM 660 O O . ASN A 1 86 ? 4.790 -8.422 -17.316 1.00 95.38 86 ASN A O 1
ATOM 664 N N . LEU A 1 87 ? 5.292 -6.236 -17.167 1.00 94.94 87 LEU A N 1
ATOM 665 C CA . LEU A 1 87 ? 3.925 -5.777 -16.886 1.00 94.94 87 LEU A CA 1
ATOM 666 C C . LEU A 1 87 ? 2.942 -6.232 -17.968 1.00 94.94 87 LEU A C 1
ATOM 668 O O . LEU A 1 87 ? 1.879 -6.763 -17.654 1.00 94.94 87 LEU A O 1
ATOM 672 N N . ARG A 1 88 ? 3.319 -6.087 -19.242 1.00 96.31 88 ARG A N 1
ATOM 673 C CA . ARG A 1 88 ? 2.472 -6.484 -20.375 1.00 96.31 88 ARG A CA 1
ATOM 674 C C . ARG A 1 88 ? 2.378 -8.004 -20.532 1.00 96.31 88 ARG A C 1
ATOM 676 O O . ARG A 1 88 ? 1.294 -8.533 -20.750 1.00 96.31 88 ARG A O 1
ATOM 683 N N . ARG A 1 89 ? 3.505 -8.718 -20.428 1.00 95.69 89 ARG A N 1
ATOM 684 C CA . ARG A 1 89 ? 3.586 -10.142 -20.804 1.00 95.69 89 ARG A CA 1
ATOM 685 C C . ARG A 1 89 ? 3.297 -11.123 -19.669 1.00 95.69 89 ARG A C 1
ATOM 687 O O . ARG A 1 89 ? 2.877 -12.241 -19.939 1.00 95.69 89 ARG A O 1
ATOM 694 N N . SER A 1 90 ? 3.508 -10.745 -18.410 1.00 96.88 90 SER A N 1
ATOM 695 C CA . SER A 1 90 ? 3.382 -11.667 -17.276 1.00 96.88 90 SER A CA 1
ATOM 696 C C . SER A 1 90 ? 2.127 -11.392 -16.461 1.00 96.88 90 SER A C 1
ATOM 698 O O . SER A 1 90 ? 2.066 -10.464 -15.655 1.00 96.88 90 SER A O 1
ATOM 700 N N . ALA A 1 91 ? 1.121 -12.254 -16.622 1.00 97.31 91 ALA A N 1
ATOM 701 C CA . ALA A 1 91 ? -0.071 -12.243 -15.771 1.00 97.31 91 ALA A CA 1
ATOM 702 C C . ALA A 1 91 ? 0.285 -12.469 -14.290 1.00 97.31 91 ALA A C 1
ATOM 704 O O . ALA A 1 91 ? -0.240 -11.790 -13.412 1.00 97.31 91 ALA A O 1
ATOM 705 N N . LYS A 1 92 ? 1.256 -13.350 -14.008 1.00 97.25 92 LYS A N 1
ATOM 706 C CA . LYS A 1 92 ? 1.740 -13.622 -12.645 1.00 97.25 92 LYS A CA 1
ATOM 707 C C . LYS A 1 92 ? 2.317 -12.377 -11.967 1.00 97.25 92 LYS A C 1
ATOM 709 O O . LYS A 1 92 ? 2.181 -12.231 -10.755 1.00 97.25 92 LYS A O 1
ATOM 714 N N . PHE A 1 93 ? 2.982 -11.504 -12.724 1.00 96.69 93 PHE A N 1
ATOM 715 C CA . PHE A 1 93 ? 3.529 -10.262 -12.181 1.00 96.69 93 PHE A CA 1
ATOM 716 C C . PHE A 1 93 ? 2.428 -9.244 -11.866 1.00 96.69 93 PHE A C 1
ATOM 718 O O . PHE A 1 93 ? 2.438 -8.684 -10.775 1.00 96.69 93 PHE A O 1
ATOM 725 N N . ARG A 1 94 ? 1.440 -9.085 -12.757 1.00 97.25 94 ARG A N 1
ATOM 726 C CA . ARG A 1 94 ? 0.257 -8.238 -12.516 1.00 97.25 94 ARG A CA 1
ATOM 727 C C . ARG A 1 94 ? -0.531 -8.690 -11.287 1.00 97.25 94 ARG A C 1
ATOM 729 O O . ARG A 1 94 ? -0.674 -7.921 -10.349 1.00 97.25 94 ARG A O 1
ATOM 736 N N . HIS A 1 95 ? -0.865 -9.978 -11.213 1.00 97.69 95 HIS A N 1
ATOM 737 C CA . HIS A 1 95 ? -1.548 -10.558 -10.050 1.00 97.69 95 HIS A CA 1
ATOM 738 C C . HIS A 1 95 ? -0.781 -10.354 -8.739 1.00 97.69 95 HIS A C 1
ATOM 740 O O . HIS A 1 95 ? -1.360 -10.193 -7.667 1.00 97.69 95 HIS A O 1
ATOM 746 N N . ARG A 1 96 ? 0.556 -10.366 -8.802 1.00 97.38 96 ARG A N 1
ATOM 747 C CA . ARG A 1 96 ? 1.378 -10.051 -7.635 1.00 97.38 96 ARG A CA 1
ATOM 748 C C . ARG A 1 96 ? 1.211 -8.592 -7.220 1.00 97.38 96 ARG A C 1
ATOM 750 O O . ARG A 1 96 ? 1.062 -8.359 -6.030 1.00 97.38 96 ARG A O 1
ATOM 757 N N . ILE A 1 97 ? 1.229 -7.646 -8.158 1.00 97.44 97 ILE A N 1
ATOM 758 C CA . ILE A 1 97 ? 0.978 -6.226 -7.867 1.00 97.44 97 ILE A CA 1
ATOM 759 C C . ILE A 1 97 ? -0.394 -6.063 -7.207 1.00 97.44 97 ILE A C 1
ATOM 761 O O . ILE A 1 97 ? -0.477 -5.441 -6.154 1.00 97.44 97 ILE A O 1
ATOM 765 N N . ASP A 1 98 ? -1.433 -6.709 -7.738 1.00 97.25 98 ASP A N 1
ATOM 766 C CA . ASP A 1 98 ? -2.786 -6.629 -7.174 1.00 97.25 98 ASP A CA 1
ATOM 767 C C . ASP A 1 98 ? -2.833 -7.144 -5.727 1.00 97.25 98 ASP A C 1
ATOM 769 O O . ASP A 1 98 ? -3.368 -6.487 -4.834 1.00 97.25 98 ASP A O 1
ATOM 773 N N . ARG A 1 99 ? -2.188 -8.286 -5.446 1.00 97.50 99 ARG A N 1
ATOM 774 C CA . ARG A 1 99 ? -2.072 -8.809 -4.072 1.00 97.50 99 ARG A CA 1
ATOM 775 C C . ARG A 1 99 ? -1.309 -7.876 -3.138 1.00 97.50 99 ARG A C 1
ATOM 777 O O . ARG A 1 99 ? -1.651 -7.779 -1.962 1.00 97.50 99 ARG A O 1
ATOM 784 N N . GLU A 1 100 ? -0.263 -7.225 -3.632 1.00 97.38 100 GLU A N 1
ATOM 785 C CA . GLU A 1 100 ? 0.509 -6.255 -2.856 1.00 97.38 100 GLU A CA 1
ATOM 786 C C . GLU A 1 100 ? -0.338 -5.021 -2.519 1.00 97.38 100 GLU A C 1
ATOM 788 O O . GLU A 1 100 ? -0.330 -4.584 -1.368 1.00 97.38 100 GLU A O 1
ATOM 793 N N . VAL A 1 101 ? -1.134 -4.527 -3.473 1.00 96.38 101 VAL A N 1
ATOM 794 C CA . VAL A 1 101 ? -2.101 -3.440 -3.257 1.00 96.38 101 VAL A CA 1
ATOM 795 C C . VAL A 1 101 ? -3.125 -3.829 -2.191 1.00 96.38 101 VAL A C 1
ATOM 797 O O . VAL A 1 101 ? -3.344 -3.069 -1.247 1.00 96.38 101 VAL A O 1
ATOM 800 N N . GLU A 1 102 ? -3.715 -5.022 -2.275 1.00 97.25 102 GLU A N 1
ATOM 801 C CA . GLU A 1 102 ? -4.683 -5.483 -1.272 1.00 97.25 102 GLU A CA 1
ATOM 802 C C . GLU A 1 102 ? -4.049 -5.669 0.110 1.00 97.25 102 GLU A C 1
ATOM 804 O O . GLU A 1 102 ? -4.630 -5.260 1.119 1.00 97.25 102 GLU A O 1
ATOM 809 N N . ARG A 1 103 ? -2.815 -6.188 0.183 1.00 96.38 103 ARG A N 1
ATOM 810 C CA . ARG A 1 103 ? -2.076 -6.266 1.451 1.00 96.38 103 ARG A CA 1
ATOM 811 C C . ARG A 1 103 ? -1.850 -4.877 2.045 1.00 96.38 103 ARG A C 1
ATOM 813 O O . ARG A 1 103 ? -2.029 -4.694 3.248 1.00 96.38 103 ARG A O 1
ATOM 820 N N . MET A 1 104 ? -1.468 -3.898 1.224 1.00 94.19 104 MET A N 1
ATOM 821 C CA . MET A 1 104 ? -1.271 -2.519 1.675 1.00 94.19 104 MET A CA 1
ATOM 822 C C . MET A 1 104 ? -2.579 -1.907 2.181 1.00 94.19 104 MET A C 1
ATOM 824 O O . MET A 1 104 ? -2.597 -1.380 3.293 1.00 94.19 104 MET A O 1
ATOM 828 N N . LYS A 1 105 ? -3.684 -2.058 1.440 1.00 93.00 105 LYS A N 1
ATOM 829 C CA . LYS A 1 105 ? -5.020 -1.609 1.866 1.00 93.00 105 LYS A CA 1
ATOM 830 C C . LYS A 1 105 ? -5.435 -2.228 3.197 1.00 93.00 105 LYS A C 1
ATOM 832 O O . LYS A 1 105 ? -5.885 -1.507 4.084 1.00 93.00 105 LYS A O 1
ATOM 837 N N . LEU A 1 106 ? -5.258 -3.540 3.364 1.00 95.56 106 LEU A N 1
ATOM 838 C CA . LEU A 1 106 ? -5.561 -4.223 4.621 1.00 95.56 106 LEU A CA 1
ATOM 839 C C . LEU A 1 106 ? -4.695 -3.685 5.765 1.00 95.56 106 LEU A C 1
ATOM 841 O O . LEU A 1 106 ? -5.219 -3.349 6.823 1.00 95.56 106 LEU A O 1
ATOM 845 N N . SER A 1 107 ? -3.387 -3.535 5.540 1.00 95.00 107 SER A N 1
ATOM 846 C CA . SER A 1 107 ? -2.479 -3.002 6.560 1.00 95.00 107 SER A CA 1
ATOM 847 C C . SER A 1 107 ? -2.832 -1.566 6.967 1.00 95.00 107 SER A C 1
ATOM 849 O O . SER A 1 107 ? -2.794 -1.243 8.150 1.00 95.00 107 SER A O 1
ATOM 851 N N . ALA A 1 108 ? -3.241 -0.720 6.017 1.00 88.69 108 ALA A N 1
ATOM 852 C CA . ALA A 1 108 ? -3.709 0.632 6.295 1.00 88.69 108 ALA A CA 1
ATOM 853 C C . ALA A 1 108 ? -5.007 0.615 7.111 1.00 88.69 108 ALA A C 1
ATOM 855 O O . ALA A 1 108 ? -5.089 1.302 8.124 1.00 88.69 108 ALA A O 1
ATOM 856 N N . ARG A 1 109 ? -5.988 -0.217 6.732 1.00 89.31 109 ARG A N 1
ATOM 857 C CA . ARG A 1 109 ? -7.242 -0.383 7.488 1.00 89.31 109 ARG A CA 1
ATOM 858 C C . ARG A 1 109 ? -6.984 -0.786 8.938 1.00 89.31 109 ARG A C 1
ATOM 860 O O . ARG A 1 109 ? -7.549 -0.175 9.835 1.00 89.31 109 ARG A O 1
ATOM 867 N N . LEU A 1 110 ? -6.103 -1.760 9.168 1.00 92.88 110 LEU A N 1
ATOM 868 C CA . LEU A 1 110 ? -5.745 -2.202 10.519 1.00 92.88 110 LEU A CA 1
ATOM 869 C C . LEU A 1 110 ? -5.047 -1.099 11.324 1.00 92.88 110 LEU A C 1
ATOM 871 O O . LEU A 1 110 ? -5.361 -0.908 12.493 1.00 92.88 110 LEU A O 1
ATOM 875 N N . ARG A 1 111 ? -4.145 -0.331 10.699 1.00 88.31 111 ARG A N 1
ATOM 876 C CA . ARG A 1 111 ? -3.490 0.817 11.348 1.00 88.31 111 ARG A CA 1
ATOM 877 C C . ARG A 1 111 ? -4.485 1.910 11.726 1.00 88.31 111 ARG A C 1
ATOM 879 O O . ARG A 1 111 ? -4.394 2.443 12.823 1.00 88.31 111 ARG A O 1
ATOM 886 N N . PHE A 1 112 ? -5.440 2.223 10.851 1.00 84.56 112 PHE A N 1
ATOM 887 C CA . PHE A 1 112 ? -6.490 3.195 11.160 1.00 84.56 112 PHE A CA 1
ATOM 888 C C . PHE A 1 112 ? -7.430 2.701 12.262 1.00 84.56 112 PHE A C 1
ATOM 890 O O . PHE A 1 112 ? -7.803 3.491 13.124 1.00 84.56 112 PHE A O 1
ATOM 897 N N . ALA A 1 113 ? -7.769 1.409 12.279 1.00 78.88 113 ALA A N 1
ATOM 898 C CA . ALA A 1 113 ? -8.563 0.821 13.355 1.00 78.88 113 ALA A CA 1
ATOM 899 C C . ALA A 1 113 ? -7.839 0.922 14.709 1.00 78.88 113 ALA A C 1
ATOM 901 O O . ALA A 1 113 ? -8.418 1.407 15.678 1.00 78.88 113 ALA A O 1
ATOM 902 N N . ALA A 1 114 ? -6.553 0.557 14.751 1.00 78.81 114 ALA A N 1
ATOM 903 C CA . ALA A 1 114 ? -5.731 0.673 15.954 1.00 78.81 114 ALA A CA 1
ATOM 904 C C . ALA A 1 114 ? -5.587 2.131 16.427 1.00 78.81 114 ALA A C 1
ATOM 906 O O . ALA A 1 114 ? -5.690 2.409 17.619 1.00 78.81 114 ALA A O 1
ATOM 907 N N . LEU A 1 115 ? -5.405 3.076 15.496 1.00 81.69 115 LEU A N 1
ATOM 908 C CA . LEU A 1 115 ? -5.349 4.504 15.814 1.00 81.69 115 LEU A CA 1
ATOM 909 C C . LEU A 1 115 ? -6.669 5.009 16.413 1.00 81.69 115 LEU A C 1
ATOM 911 O O . LEU A 1 115 ? -6.651 5.813 17.343 1.00 81.69 115 LEU A O 1
ATOM 915 N N . GLY A 1 116 ? -7.808 4.537 15.899 1.00 78.75 116 GLY A N 1
ATOM 916 C CA . GLY A 1 116 ? -9.126 4.865 16.440 1.00 78.75 116 GLY A CA 1
ATOM 917 C C . GLY A 1 116 ? -9.289 4.411 17.891 1.00 78.75 116 GLY A C 1
ATOM 918 O O . GLY A 1 116 ? -9.736 5.195 18.728 1.00 78.75 116 GLY A O 1
ATOM 919 N N . GLU A 1 117 ? -8.872 3.186 18.214 1.00 76.88 117 GLU A N 1
ATOM 920 C CA . GLU A 1 117 ? -8.927 2.659 19.583 1.00 76.88 117 GLU A CA 1
ATOM 921 C C . GLU A 1 117 ? -8.041 3.465 20.546 1.00 76.88 117 GLU A C 1
ATOM 923 O O . GLU A 1 117 ? -8.498 3.877 21.616 1.00 76.88 117 GLU A O 1
ATOM 928 N N . ASP A 1 118 ? -6.797 3.746 20.151 1.00 77.00 118 ASP A N 1
ATOM 929 C CA . ASP A 1 118 ? -5.851 4.489 20.988 1.00 77.00 118 ASP A CA 1
ATOM 930 C C . ASP A 1 118 ? -6.305 5.937 21.214 1.00 77.00 118 ASP A C 1
ATOM 932 O O . ASP A 1 118 ? -6.340 6.417 22.349 1.00 77.00 118 ASP A O 1
ATOM 936 N N . THR A 1 119 ? -6.791 6.598 20.157 1.00 76.12 119 THR A N 1
ATOM 937 C CA . THR A 1 119 ? -7.369 7.947 20.252 1.00 76.12 119 THR A CA 1
ATOM 938 C C . THR A 1 119 ? -8.567 7.959 21.201 1.00 76.12 119 THR A C 1
ATOM 940 O O . THR A 1 119 ? -8.670 8.837 22.053 1.00 76.12 119 THR A O 1
ATOM 943 N N . THR A 1 120 ? -9.452 6.961 21.119 1.00 77.75 120 THR A N 1
ATOM 944 C CA . THR A 1 120 ? -10.615 6.846 22.017 1.00 77.75 120 THR A CA 1
ATOM 945 C C . THR A 1 120 ? -10.183 6.702 23.472 1.00 77.75 120 THR A C 1
ATOM 947 O O . THR A 1 120 ? -10.705 7.384 24.353 1.00 77.75 120 THR A O 1
ATOM 950 N N . ARG A 1 121 ? -9.188 5.850 23.733 1.00 78.50 121 ARG A N 1
ATOM 951 C CA . ARG A 1 121 ? -8.634 5.637 25.073 1.00 78.50 121 ARG A CA 1
ATOM 952 C C . ARG A 1 121 ? -7.970 6.901 25.617 1.00 78.50 121 ARG A C 1
ATOM 954 O O . ARG A 1 121 ? -8.114 7.214 26.798 1.00 78.50 121 ARG A O 1
ATOM 961 N N . GLN A 1 122 ? -7.259 7.639 24.770 1.00 79.00 122 GLN A N 1
ATOM 962 C CA . GLN A 1 122 ? -6.626 8.895 25.155 1.00 79.00 122 GLN A CA 1
ATOM 963 C C . GLN A 1 122 ? -7.665 9.981 25.462 1.00 79.00 122 GLN A C 1
ATOM 965 O O . GLN A 1 122 ? -7.540 10.662 26.479 1.00 79.00 122 GLN A O 1
ATOM 970 N N . LEU A 1 123 ? -8.736 10.070 24.670 1.00 75.06 123 LEU A N 1
ATOM 971 C CA . LEU A 1 123 ? -9.860 10.971 24.934 1.00 75.06 123 LEU A CA 1
ATOM 972 C C . LEU A 1 123 ? -10.574 10.639 26.241 1.00 75.06 123 LEU A C 1
ATOM 974 O O . LEU A 1 123 ? -10.861 11.549 27.007 1.00 75.06 123 LEU A O 1
ATOM 978 N N . GLN A 1 124 ? -10.814 9.360 26.539 1.00 74.69 124 GLN A N 1
ATOM 979 C CA . GLN A 1 124 ? -11.403 8.942 27.816 1.00 74.69 124 GLN A CA 1
ATOM 980 C C . GLN A 1 124 ? -10.542 9.368 29.010 1.00 74.69 124 GLN A C 1
ATOM 982 O O . GLN A 1 124 ? -11.066 9.885 29.991 1.00 74.69 124 GLN A O 1
ATOM 987 N N . ARG A 1 125 ? -9.215 9.217 28.916 1.00 78.88 125 ARG A N 1
ATOM 988 C CA . ARG A 1 125 ? -8.284 9.674 29.965 1.00 78.88 125 ARG A CA 1
ATOM 989 C C . ARG A 1 125 ? -8.293 11.193 30.133 1.00 78.88 125 ARG A C 1
ATOM 991 O O . ARG A 1 125 ? -8.122 11.681 31.244 1.00 78.88 125 ARG A O 1
ATOM 998 N N . GLN A 1 126 ? -8.488 11.930 29.043 1.00 73.81 126 GLN A N 1
ATOM 999 C CA . GLN A 1 126 ? -8.537 13.393 29.043 1.00 73.81 126 GLN A CA 1
ATOM 1000 C C . GLN A 1 126 ? -9.954 13.958 29.218 1.00 73.81 126 GLN A C 1
ATOM 1002 O O . GLN A 1 126 ? -10.116 15.175 29.272 1.00 73.81 126 GLN A O 1
ATOM 1007 N N . ALA A 1 127 ? -10.979 13.110 29.355 1.00 71.88 127 ALA A N 1
ATOM 1008 C CA . ALA A 1 127 ? -12.377 13.534 29.424 1.00 71.88 127 ALA A CA 1
ATOM 1009 C C . ALA A 1 127 ? -12.683 14.413 30.645 1.00 71.88 127 ALA A C 1
ATOM 1011 O O . ALA A 1 127 ? -13.618 15.203 30.614 1.00 71.88 127 ALA A O 1
ATOM 1012 N N . HIS A 1 128 ? -11.876 14.315 31.704 1.00 65.94 128 HIS A N 1
ATOM 1013 C CA . HIS A 1 128 ? -11.988 15.173 32.884 1.00 65.94 128 HIS A CA 1
ATOM 1014 C C . HIS A 1 128 ? -11.475 16.606 32.652 1.00 65.94 128 HIS A C 1
ATOM 1016 O O . HIS A 1 128 ? -11.828 17.504 33.411 1.00 65.94 128 HIS A O 1
ATOM 1022 N N . THR A 1 129 ? -10.658 16.824 31.616 1.00 73.75 129 THR A N 1
ATOM 1023 C CA . THR A 1 129 ? -10.031 18.118 31.288 1.00 73.75 129 THR A CA 1
ATOM 1024 C C . THR A 1 129 ? -10.647 18.763 30.042 1.00 73.75 129 THR A C 1
ATOM 1026 O O . THR A 1 129 ? -10.479 19.959 29.817 1.00 73.75 129 THR A O 1
ATOM 1029 N N . LEU A 1 130 ? -11.339 17.982 29.209 1.00 69.06 130 LEU A N 1
ATOM 1030 C CA . LEU A 1 130 ? -11.897 18.427 27.933 1.00 69.06 130 LEU A CA 1
ATOM 1031 C C . LEU A 1 130 ? -13.376 18.819 28.054 1.00 69.06 130 LEU A C 1
ATOM 1033 O O . LEU A 1 130 ? -14.144 18.189 28.777 1.00 69.06 130 LEU A O 1
ATOM 1037 N N . ASP A 1 131 ? -13.781 19.840 27.290 1.00 76.31 131 ASP A N 1
ATOM 1038 C CA . ASP A 1 131 ? -15.181 20.262 27.162 1.00 76.31 131 ASP A CA 1
ATOM 1039 C C . ASP A 1 131 ? -16.033 19.107 26.578 1.00 76.31 131 ASP A C 1
ATOM 1041 O O . ASP A 1 131 ? -15.712 18.597 25.494 1.00 76.31 131 ASP A O 1
ATOM 1045 N N . PRO A 1 132 ? -17.133 18.699 27.243 1.00 72.88 132 PRO A N 1
ATOM 1046 C CA . PRO A 1 132 ? -18.051 17.667 26.760 1.00 72.88 132 PRO A CA 1
ATOM 1047 C C . PRO A 1 132 ? -18.529 17.868 25.315 1.00 72.88 132 PRO A C 1
ATOM 1049 O O . PRO A 1 132 ? -18.713 16.891 24.584 1.00 72.88 132 PRO A O 1
ATOM 1052 N N . ARG A 1 133 ? -18.692 19.122 24.863 1.00 70.38 133 ARG A N 1
ATOM 1053 C CA . ARG A 1 133 ? -19.097 19.430 23.479 1.00 70.38 133 ARG A CA 1
ATOM 1054 C C . ARG A 1 133 ? -18.038 19.032 22.456 1.00 70.38 133 ARG A C 1
ATOM 1056 O O . ARG A 1 133 ? -18.381 18.561 21.372 1.00 70.38 133 ARG A O 1
ATOM 1063 N N . LEU A 1 134 ? -16.760 19.187 22.799 1.00 70.81 134 LEU A N 1
ATOM 1064 C CA . LEU A 1 134 ? -15.650 18.797 21.934 1.00 70.81 134 LEU A CA 1
ATOM 1065 C C . LEU A 1 134 ? -15.552 17.271 21.827 1.00 70.81 134 LEU A C 1
ATOM 1067 O O . LEU A 1 134 ? -15.343 16.754 20.732 1.00 70.81 134 LEU A O 1
ATOM 1071 N N . LEU A 1 135 ? -15.772 16.550 22.931 1.00 71.31 135 LEU A N 1
ATOM 1072 C CA . LEU A 1 135 ? -15.805 15.083 22.936 1.00 71.31 135 LEU A CA 1
ATOM 1073 C C . LEU A 1 135 ? -16.943 14.535 22.068 1.00 71.31 135 LEU A C 1
ATOM 1075 O O . LEU A 1 135 ? -16.731 13.601 21.293 1.00 71.31 135 LEU A O 1
ATOM 1079 N N . GLN A 1 136 ? -18.128 15.146 22.144 1.00 73.06 136 GLN A N 1
ATOM 1080 C CA . GLN A 1 136 ? -19.267 14.778 21.306 1.00 73.06 136 GLN A CA 1
ATOM 1081 C C . GLN A 1 136 ? -18.975 15.011 19.816 1.00 73.06 136 GLN A C 1
ATOM 1083 O O . GLN A 1 136 ? -19.146 14.098 19.006 1.00 73.06 136 GLN A O 1
ATOM 1088 N N . TRP A 1 137 ? -18.474 16.197 19.459 1.00 75.69 137 TRP A N 1
ATOM 1089 C CA . TRP A 1 137 ? -18.098 16.526 18.082 1.00 75.69 137 TRP A CA 1
ATOM 1090 C C . TRP A 1 137 ? -17.013 15.586 17.537 1.00 75.69 137 TRP A C 1
ATOM 1092 O O . TRP A 1 137 ? -17.094 15.116 16.401 1.00 75.69 137 TRP A O 1
ATOM 1102 N N . LEU A 1 138 ? -16.011 15.252 18.352 1.00 69.88 138 LEU A N 1
ATOM 1103 C CA . LEU A 1 138 ? -14.916 14.381 17.939 1.00 69.88 138 LEU A CA 1
ATOM 1104 C C . LEU A 1 138 ? -15.373 12.923 17.773 1.00 69.88 138 LEU A C 1
ATOM 1106 O O . LEU A 1 138 ? -14.988 12.265 16.806 1.00 69.88 138 LEU A O 1
ATOM 1110 N N . GLY A 1 139 ? -16.256 12.436 18.651 1.00 69.62 139 GLY A N 1
ATOM 1111 C CA . GLY A 1 139 ? -16.892 11.122 18.517 1.00 69.62 139 GLY A CA 1
ATOM 1112 C C . GLY A 1 139 ? -17.752 11.001 17.252 1.00 69.62 139 GLY A C 1
ATOM 1113 O O . GLY A 1 139 ? -17.755 9.955 16.598 1.00 69.62 139 GLY A O 1
ATOM 1114 N N . GLU A 1 140 ? -18.428 12.083 16.851 1.00 68.00 140 GLU A N 1
ATOM 1115 C CA . GLU A 1 140 ? -19.142 12.168 15.570 1.00 68.00 140 GLU A CA 1
ATOM 1116 C C . GLU A 1 140 ? -18.189 12.127 14.368 1.00 68.00 140 GLU A C 1
ATOM 1118 O O . GLU A 1 140 ? -18.497 11.477 13.369 1.00 68.00 140 GLU A O 1
ATOM 1123 N N . LYS A 1 141 ? -17.017 12.770 14.455 1.00 67.88 141 LYS A N 1
ATOM 1124 C CA . LYS A 1 141 ? -16.041 12.823 13.352 1.00 67.88 141 LYS A CA 1
ATOM 1125 C C . LYS A 1 141 ? -15.194 11.565 13.197 1.00 67.88 141 LYS A C 1
ATOM 1127 O O . LYS A 1 141 ? -14.873 11.202 12.069 1.00 67.88 141 LYS A O 1
ATOM 1132 N N . LEU A 1 142 ? -14.872 10.877 14.287 1.00 67.12 142 LEU A N 1
ATOM 1133 C CA . LEU A 1 142 ? -14.100 9.630 14.257 1.00 67.12 142 LEU A CA 1
ATOM 1134 C C . LEU A 1 142 ? -14.961 8.395 13.954 1.00 67.12 142 LEU A C 1
ATOM 1136 O 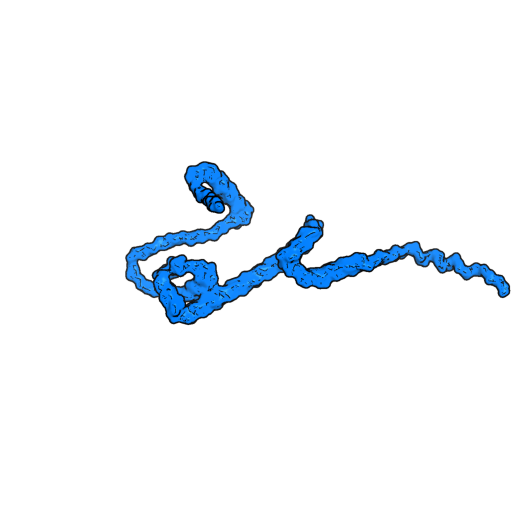O . LEU A 1 142 ? -14.440 7.284 13.901 1.00 67.12 142 LEU A O 1
ATOM 1140 N N . ASN A 1 143 ? -16.272 8.568 13.746 1.00 59.47 143 ASN A N 1
ATOM 1141 C CA . ASN A 1 143 ? -17.222 7.477 13.510 1.00 59.47 143 ASN A CA 1
ATOM 1142 C C . ASN A 1 143 ? -17.230 6.415 14.637 1.00 59.47 143 ASN A C 1
ATOM 1144 O O . ASN A 1 143 ? -17.755 5.318 14.460 1.00 59.47 143 ASN A O 1
ATOM 1148 N N . LEU A 1 144 ? -16.703 6.768 15.819 1.00 56.28 144 LEU A N 1
ATOM 1149 C CA . LEU A 1 144 ? -16.752 5.981 17.062 1.00 56.28 144 LEU A CA 1
ATOM 1150 C C . LEU A 1 144 ? -18.193 5.854 17.594 1.00 56.28 144 LEU A C 1
ATOM 1152 O O . LEU A 1 144 ? -18.496 5.061 18.481 1.00 56.28 144 LEU A O 1
ATOM 1156 N N . ASN A 1 145 ? -19.109 6.638 17.023 1.00 48.78 145 ASN A N 1
ATOM 1157 C CA . ASN A 1 145 ? -20.473 6.828 17.487 1.00 48.78 145 ASN A CA 1
ATOM 1158 C C . ASN A 1 145 ? -21.486 5.747 17.077 1.00 48.78 145 ASN A C 1
ATOM 1160 O O . ASN A 1 145 ? -22.666 5.912 17.377 1.00 48.78 145 ASN A O 1
ATOM 1164 N N . ARG A 1 146 ? -21.096 4.641 16.424 1.00 52.91 146 ARG A N 1
ATOM 1165 C CA . ARG A 1 146 ? -22.034 3.507 16.272 1.00 52.91 146 ARG A CA 1
ATOM 1166 C C . ARG A 1 146 ? -22.177 2.700 17.561 1.00 52.91 146 ARG A C 1
ATOM 1168 O O . ARG A 1 146 ? -23.294 2.337 17.904 1.00 52.91 146 ARG A O 1
ATOM 1175 N N . GLU A 1 147 ? -21.088 2.492 18.294 1.00 50.19 147 GLU A N 1
ATOM 1176 C CA . GLU A 1 147 ? -21.108 1.739 19.557 1.00 50.19 147 GLU A CA 1
ATOM 1177 C C . GLU A 1 147 ? -21.364 2.652 20.768 1.00 50.19 147 GLU A C 1
ATOM 1179 O O . GLU A 1 147 ? -22.074 2.270 21.697 1.00 50.19 147 GLU A O 1
ATOM 1184 N N . PHE A 1 148 ? -20.889 3.904 20.728 1.00 44.09 148 PHE A N 1
ATOM 1185 C CA . PHE A 1 148 ? -21.107 4.881 21.808 1.00 44.09 148 PHE A CA 1
ATOM 1186 C C . PHE A 1 148 ? -22.560 5.377 21.912 1.00 44.09 148 PHE A C 1
ATOM 1188 O O . PHE A 1 148 ? -23.038 5.665 23.010 1.00 44.09 148 PHE A O 1
ATOM 1195 N N . ARG A 1 149 ? -23.294 5.451 20.788 1.00 47.88 149 ARG A N 1
ATOM 1196 C CA . ARG A 1 149 ? -24.719 5.831 20.794 1.00 47.88 149 ARG A CA 1
ATOM 1197 C C . ARG A 1 149 ? -25.612 4.785 21.454 1.00 47.88 149 ARG A C 1
ATOM 1199 O O . ARG A 1 149 ? -26.603 5.177 22.057 1.00 47.88 149 ARG A O 1
ATOM 1206 N N . ALA A 1 150 ? -25.255 3.503 21.363 1.00 51.03 150 ALA A N 1
ATOM 1207 C CA . ALA A 1 150 ? -26.046 2.431 21.959 1.00 51.03 150 ALA A CA 1
ATOM 1208 C C . ALA A 1 150 ? -25.966 2.444 23.492 1.00 51.03 150 ALA A C 1
ATOM 1210 O O . ALA A 1 150 ? -26.943 2.151 24.157 1.00 51.03 150 ALA A O 1
ATOM 1211 N N . THR A 1 151 ? -24.821 2.815 24.070 1.00 52.38 151 THR A N 1
ATOM 1212 C CA . THR A 1 151 ? -24.605 2.688 25.519 1.00 52.38 151 THR A CA 1
ATOM 1213 C C . THR A 1 151 ? -24.694 4.012 26.265 1.00 52.38 151 THR A C 1
ATOM 1215 O O . THR A 1 151 ? -25.371 4.083 27.287 1.00 52.38 151 THR A O 1
ATOM 1218 N N . LEU A 1 152 ? -24.065 5.085 25.776 1.00 52.12 152 LEU A N 1
ATOM 1219 C CA . LEU A 1 152 ? -24.030 6.348 26.519 1.00 52.12 152 LEU A CA 1
ATOM 1220 C C . LEU A 1 152 ? -25.286 7.195 26.302 1.00 52.12 152 LEU A C 1
ATOM 1222 O O . LEU A 1 152 ? -25.757 7.829 27.240 1.00 52.12 152 LEU A O 1
ATOM 1226 N N . GLY A 1 153 ? -25.843 7.199 25.087 1.00 55.38 153 GLY A N 1
ATOM 1227 C CA . GLY A 1 153 ? -27.068 7.944 24.780 1.00 55.38 153 GLY A CA 1
ATOM 1228 C C . GLY A 1 153 ? -28.267 7.443 25.586 1.00 55.38 153 GLY A C 1
ATOM 1229 O O . GLY A 1 153 ? -29.013 8.249 26.138 1.00 55.38 153 GLY A O 1
ATOM 1230 N N . GLU A 1 154 ? -28.399 6.121 25.719 1.00 56.25 154 GLU A N 1
ATOM 1231 C CA . GLU A 1 154 ? -29.432 5.483 26.542 1.00 56.25 154 GLU A CA 1
ATOM 1232 C C . GLU A 1 154 ? -29.176 5.689 28.037 1.00 56.25 154 GLU A C 1
ATOM 1234 O O . GLU A 1 154 ? -30.090 6.095 28.742 1.00 56.25 154 GLU A O 1
ATOM 1239 N N . GLN A 1 155 ? -27.938 5.536 28.525 1.00 55.03 155 GLN A N 1
ATOM 1240 C CA . GLN A 1 155 ? -27.623 5.752 29.947 1.00 55.03 155 GLN A CA 1
ATOM 1241 C C . GLN A 1 155 ? -27.800 7.210 30.390 1.00 55.03 155 GLN A C 1
ATOM 1243 O O . GLN A 1 155 ? -28.273 7.461 31.497 1.00 55.03 155 GLN A O 1
ATOM 1248 N N . TRP A 1 156 ? -27.467 8.182 29.537 1.00 52.50 156 TRP A N 1
ATOM 1249 C CA . TRP A 1 156 ? -27.715 9.596 29.824 1.00 52.50 156 TRP A CA 1
ATOM 1250 C C . TRP A 1 156 ? -29.198 9.954 29.705 1.00 52.50 156 TRP A C 1
ATOM 1252 O O . TRP A 1 156 ? -29.699 10.718 30.528 1.00 52.50 156 TRP A O 1
ATOM 1262 N N . ALA A 1 157 ? -29.926 9.387 28.739 1.00 59.34 157 ALA A N 1
ATOM 1263 C CA . ALA A 1 157 ? -31.375 9.560 28.652 1.00 59.34 157 ALA A CA 1
ATOM 1264 C C . ALA A 1 157 ? -32.098 8.942 29.862 1.00 59.34 157 ALA A C 1
ATOM 1266 O O . ALA A 1 157 ? -33.028 9.555 30.380 1.00 59.34 157 ALA A O 1
ATOM 1267 N N . GLU A 1 158 ? -31.643 7.787 30.352 1.00 56.28 158 GLU A N 1
ATOM 1268 C CA . GLU A 1 158 ? -32.141 7.130 31.565 1.00 56.28 158 GLU A CA 1
ATOM 1269 C C . GLU A 1 158 ? -31.821 7.968 32.813 1.00 56.28 158 GLU A C 1
ATOM 1271 O O . GLU A 1 158 ? -32.698 8.230 33.633 1.00 56.28 158 GLU A O 1
ATOM 1276 N N . ALA A 1 159 ? -30.595 8.491 32.926 1.00 56.38 159 ALA A N 1
ATOM 1277 C CA . ALA A 1 159 ? -30.186 9.356 34.034 1.00 56.38 159 ALA A CA 1
ATOM 1278 C C . ALA A 1 159 ? -30.957 10.688 34.076 1.00 56.38 159 ALA A C 1
ATOM 1280 O O . ALA A 1 159 ? -31.227 11.206 35.156 1.00 56.38 159 ALA A O 1
ATOM 1281 N N . VAL A 1 160 ? -31.345 11.228 32.916 1.00 58.47 160 VAL A N 1
ATOM 1282 C CA . VAL A 1 160 ? -32.168 12.446 32.808 1.00 58.47 160 VAL A CA 1
ATOM 1283 C C . VAL A 1 160 ? -33.660 12.148 33.019 1.00 58.47 160 VAL A C 1
ATOM 1285 O O . VAL A 1 160 ? -34.388 13.006 33.515 1.00 58.47 160 VAL A O 1
ATOM 1288 N N . ARG A 1 161 ? -34.131 10.939 32.680 1.00 56.44 161 ARG A N 1
ATOM 1289 C CA . ARG A 1 161 ? -35.522 10.499 32.897 1.00 56.44 161 ARG A CA 1
ATOM 1290 C C . ARG A 1 161 ? -35.793 9.979 34.303 1.00 56.44 161 ARG A C 1
ATOM 1292 O O . ARG A 1 161 ? -36.956 9.934 34.689 1.00 56.44 161 ARG A O 1
ATOM 1299 N N . THR A 1 162 ? -34.767 9.601 35.062 1.00 46.91 162 THR A N 1
ATOM 1300 C CA . THR A 1 162 ? -34.924 9.131 36.441 1.00 46.91 162 THR A CA 1
ATOM 1301 C C . THR A 1 162 ? -35.119 10.339 37.366 1.00 46.91 162 THR A C 1
ATOM 1303 O O . THR A 1 162 ? -34.152 11.058 37.633 1.00 46.91 162 THR A O 1
ATOM 1306 N N . PRO A 1 163 ? -36.333 10.613 37.886 1.00 48.94 163 PRO A N 1
ATOM 1307 C CA . PRO A 1 163 ? -36.504 11.678 38.865 1.00 48.94 163 PRO A CA 1
ATOM 1308 C C . PRO A 1 163 ? -35.699 11.362 40.131 1.00 48.94 163 PRO A C 1
ATOM 1310 O O . PRO A 1 163 ? -35.621 10.214 40.577 1.00 48.94 163 PRO A O 1
ATOM 1313 N N . ALA A 1 164 ? -35.098 12.400 40.717 1.00 52.41 164 ALA A N 1
ATOM 1314 C CA . ALA A 1 164 ? -34.297 12.300 41.928 1.00 52.41 164 ALA A CA 1
ATOM 1315 C C . ALA A 1 164 ? -35.050 11.540 43.034 1.00 52.41 164 ALA A C 1
ATOM 1317 O O . ALA A 1 164 ? -36.126 11.946 43.476 1.00 52.41 164 ALA A O 1
ATOM 1318 N N . ARG A 1 165 ? -34.454 10.436 43.495 1.00 52.16 165 ARG A N 1
ATOM 1319 C CA . ARG A 1 165 ? -34.932 9.637 44.627 1.00 52.16 165 ARG A CA 1
ATOM 1320 C C . ARG A 1 165 ? -35.182 10.565 45.832 1.00 52.16 165 ARG A C 1
ATOM 1322 O O . ARG A 1 165 ? -34.247 11.255 46.249 1.00 52.16 165 ARG A O 1
ATOM 1329 N N . PRO A 1 166 ? -36.397 10.615 46.410 1.00 45.53 166 PRO A N 1
ATOM 1330 C CA . PRO A 1 166 ? -36.671 11.508 47.528 1.00 45.53 166 PRO A CA 1
ATOM 1331 C C . PRO A 1 166 ? -35.803 11.142 48.740 1.00 45.53 166 PRO A C 1
ATOM 1333 O O . PRO A 1 166 ? -35.627 9.969 49.079 1.00 45.53 166 PRO A O 1
ATOM 1336 N N . LYS A 1 167 ? -35.225 12.174 49.370 1.00 51.06 167 LYS A N 1
ATOM 1337 C CA . LYS A 1 167 ? -34.316 12.072 50.522 1.00 51.06 167 LYS A CA 1
ATOM 1338 C C . LYS A 1 167 ? -34.961 11.280 51.675 1.00 51.06 167 LYS A C 1
ATOM 1340 O O . LYS A 1 167 ? -36.125 11.523 52.000 1.00 51.06 167 LYS A O 1
ATOM 1345 N N . PRO A 1 168 ? -34.208 10.413 52.378 1.00 47.50 168 PRO A N 1
ATOM 1346 C CA . PRO A 1 168 ? -34.710 9.671 53.528 1.00 47.50 168 PRO A CA 1
ATOM 1347 C C . PRO A 1 168 ? -34.753 10.598 54.750 1.00 47.50 168 PRO A C 1
ATOM 1349 O O . PRO A 1 168 ? -33.860 10.576 55.589 1.00 47.50 168 PRO A O 1
ATOM 1352 N N . ARG A 1 169 ? -35.755 11.480 54.843 1.00 50.62 169 ARG A N 1
ATOM 1353 C CA . ARG A 1 169 ? -35.934 12.326 56.040 1.00 50.62 169 ARG A CA 1
ATOM 1354 C C . ARG A 1 169 ? -37.374 12.498 56.524 1.00 50.62 169 ARG A C 1
ATOM 1356 O O . ARG A 1 169 ? -37.612 13.317 57.397 1.00 50.62 169 ARG A O 1
ATOM 1363 N N . GLN A 1 170 ? -38.321 11.695 56.034 1.00 54.12 170 GLN A N 1
ATOM 1364 C CA . GLN A 1 170 ? -39.727 11.757 56.472 1.00 54.12 170 GLN A CA 1
ATOM 1365 C C . GLN A 1 170 ? -40.335 10.384 56.813 1.00 54.12 170 GLN A C 1
ATOM 1367 O O . GLN A 1 170 ? -41.502 10.137 56.543 1.00 54.12 170 GLN A O 1
ATOM 1372 N N . ARG A 1 171 ? -39.569 9.467 57.425 1.00 47.62 171 ARG A N 1
ATOM 1373 C CA . ARG A 1 171 ? -40.124 8.202 57.966 1.00 47.62 171 ARG A CA 1
ATOM 1374 C C . ARG A 1 171 ? -40.336 8.177 59.485 1.00 47.62 171 ARG A C 1
ATOM 1376 O O . ARG A 1 171 ? -40.671 7.129 60.014 1.00 47.62 171 ARG A O 1
ATOM 1383 N N . LEU A 1 172 ? -40.177 9.303 60.184 1.00 54.16 172 LEU A N 1
ATOM 1384 C CA . LEU A 1 172 ? -40.324 9.360 61.649 1.00 54.16 172 LEU A CA 1
ATOM 1385 C C . LEU A 1 172 ? -41.529 10.174 62.154 1.00 54.16 172 LEU A C 1
ATOM 1387 O O . LEU A 1 172 ? -41.654 10.356 63.356 1.00 54.16 172 LEU A O 1
ATOM 1391 N N . ALA A 1 173 ? -42.437 10.630 61.283 1.00 51.38 173 ALA A N 1
ATOM 1392 C CA . ALA A 1 173 ? -43.571 11.475 61.692 1.00 51.38 173 ALA A CA 1
ATOM 1393 C C . ALA A 1 173 ? -44.968 10.833 61.538 1.00 51.38 173 ALA A C 1
ATOM 1395 O O . ALA A 1 173 ? -45.959 11.532 61.698 1.00 51.38 173 ALA A O 1
ATOM 1396 N N . GLN A 1 174 ? -45.083 9.532 61.231 1.00 53.09 174 GLN A N 1
ATOM 1397 C CA . GLN A 1 174 ? -46.393 8.882 61.002 1.00 53.09 174 GLN A CA 1
ATOM 1398 C C . GLN A 1 174 ? -46.727 7.713 61.944 1.00 53.09 174 GLN A C 1
ATOM 1400 O O . GLN A 1 174 ? -47.676 6.981 61.694 1.00 53.09 174 GLN A O 1
ATOM 1405 N N . THR A 1 175 ? -46.011 7.544 63.055 1.00 52.62 175 THR A N 1
ATOM 1406 C CA . THR A 1 175 ? -46.367 6.549 64.090 1.00 52.62 175 THR A CA 1
ATOM 1407 C C . THR A 1 175 ? -46.945 7.158 65.369 1.00 52.62 175 THR A C 1
ATOM 1409 O O . THR A 1 175 ? -47.118 6.453 66.355 1.00 52.62 175 THR A O 1
ATOM 1412 N N . GLY A 1 176 ? -47.284 8.449 65.364 1.00 52.66 176 GLY A N 1
ATOM 1413 C CA . GLY A 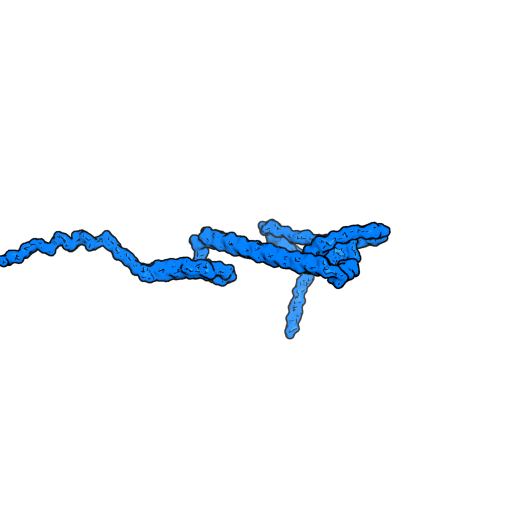1 176 ? -47.747 9.165 66.553 1.00 52.66 176 GLY A CA 1
ATOM 1414 C C . GLY A 1 176 ? -49.104 9.838 66.388 1.00 52.66 176 GLY A C 1
ATOM 1415 O O . GLY A 1 176 ? -49.203 11.009 66.708 1.00 52.66 176 GLY A O 1
ATOM 1416 N N . GLN A 1 177 ? -50.118 9.155 65.855 1.00 51.75 177 GLN A N 1
ATOM 1417 C CA . GLN A 1 177 ? -51.522 9.590 65.922 1.00 51.75 177 GLN A CA 1
ATOM 1418 C C . GLN A 1 177 ? -52.421 8.397 65.582 1.00 51.75 177 GLN A C 1
ATOM 1420 O O . GLN A 1 177 ? -52.718 8.159 64.421 1.00 51.75 177 GLN A O 1
ATOM 1425 N N . ASN A 1 178 ? -52.741 7.584 66.588 1.00 51.44 178 ASN A N 1
ATOM 1426 C CA . ASN A 1 178 ? -53.944 6.743 66.663 1.00 51.44 178 ASN A CA 1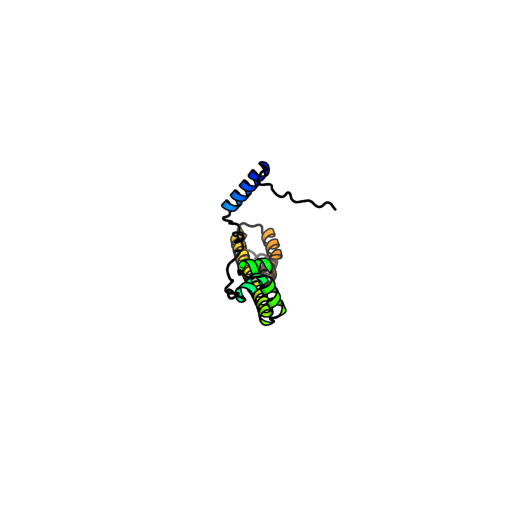
ATOM 1427 C C . ASN A 1 178 ? -54.010 6.167 68.082 1.00 51.44 178 ASN A C 1
ATOM 1429 O O . ASN A 1 178 ? -53.786 4.984 68.328 1.00 51.44 178 ASN A O 1
ATOM 1433 N N . GLY A 1 179 ? -54.250 7.061 69.033 1.00 52.56 179 GLY A N 1
ATOM 1434 C CA . GLY A 1 179 ? -54.782 6.721 70.339 1.00 52.56 179 GLY A CA 1
ATOM 1435 C C . GLY A 1 179 ? -56.006 7.600 70.574 1.00 52.56 179 GLY A C 1
ATOM 1436 O O . GLY A 1 179 ? -55.945 8.783 70.264 1.00 52.56 179 GLY A O 1
ATOM 1437 N N . THR A 1 180 ? -57.054 6.980 71.122 1.00 51.81 180 THR A N 1
ATOM 1438 C CA . THR A 1 180 ? -58.207 7.563 71.837 1.00 51.81 180 THR A CA 1
ATOM 1439 C C . THR A 1 180 ? -59.333 8.229 71.040 1.00 51.81 180 THR A C 1
ATOM 1441 O O . THR A 1 180 ? -59.208 9.376 70.641 1.00 51.81 180 THR A O 1
ATOM 1444 N N . GLU A 1 181 ? -60.449 7.497 70.918 1.00 42.44 181 GLU A N 1
ATOM 1445 C CA . GLU A 1 181 ? -61.841 7.860 71.292 1.00 42.44 181 GLU A CA 1
ATOM 1446 C C . GLU A 1 181 ? -62.710 6.618 70.964 1.00 42.44 181 GLU A C 1
ATOM 1448 O O . GLU A 1 181 ? -62.860 6.257 69.804 1.00 42.44 181 GLU A O 1
ATOM 1453 N N . GLN A 1 182 ? -62.950 5.680 71.892 1.00 48.22 182 GLN A N 1
ATOM 1454 C CA . GLN A 1 182 ? -64.026 5.642 72.904 1.00 48.22 182 GLN A CA 1
ATOM 1455 C C . GLN A 1 182 ? -65.430 5.990 72.380 1.00 48.22 182 GLN A C 1
ATOM 1457 O O . GLN A 1 182 ? -65.735 7.164 72.203 1.00 48.22 182 GLN A O 1
ATOM 1462 N N . ALA A 1 183 ? -66.290 4.971 72.246 1.00 43.69 183 ALA A N 1
ATOM 1463 C CA . ALA A 1 183 ? -67.555 4.820 72.986 1.00 43.69 183 ALA A CA 1
ATOM 1464 C C . ALA A 1 183 ? -68.135 3.416 72.748 1.00 43.69 183 ALA A C 1
ATOM 1466 O O . ALA A 1 183 ? -68.216 3.007 71.568 1.00 43.69 183 ALA A O 1
#